Protein AF-A0A1W1CMQ5-F1 (afdb_monomer_lite)

Secondary structure (DSSP, 8-state):
-HHHHHHHTT--EEEE--S--B-TT-PBP-EEEETT--BHHHHHHTTTSSPPP-SS--TTHHHHHHHHGGG-

Organism: NCBI:txid652676

Radius of gyration: 12.78 Å; chains: 1; bounding box: 28×31×30 Å

Sequence (72 aa):
MEFLQLKTKGQRVFLKYDETKHDEKNHLLVYLYLKNKTFLNAHLIKNGFADVDDSYNYKNKNKFLKLEYVHE

Foldseek 3Di:
DVVCCVQPPPFDKDWDDWPDQADPVRDGDTQIAGPVRPRVLLVCLLVVNDAQDPPDDTDCRVVSVVSNVVVD

pLDDT: mean 87.77, std 9.85, range [47.62, 95.0]

Structure (mmCIF, N/CA/C/O backbone):
data_AF-A0A1W1CMQ5-F1
#
_entry.id   AF-A0A1W1CMQ5-F1
#
loop_
_atom_site.group_PDB
_atom_site.id
_atom_site.type_symbol
_atom_site.label_atom_id
_atom_site.label_alt_id
_atom_site.label_comp_id
_atom_site.label_asym_id
_atom_site.label_entity_id
_atom_site.label_seq_id
_atom_site.pdbx_PDB_ins_code
_atom_site.Cartn_x
_atom_site.Cartn_y
_atom_site.Cartn_z
_atom_site.occupancy
_atom_site.B_iso_or_equiv
_atom_site.auth_seq_id
_atom_site.auth_comp_id
_atom_site.auth_asym_id
_atom_site.auth_atom_id
_atom_site.pdbx_PDB_model_num
ATOM 1 N N . MET A 1 1 ? -15.272 -8.011 -3.419 1.00 59.00 1 MET A N 1
ATOM 2 C CA . MET A 1 1 ? -15.714 -6.648 -3.024 1.00 59.00 1 MET A CA 1
ATOM 3 C C . MET A 1 1 ? -16.155 -6.542 -1.558 1.00 59.00 1 MET A C 1
ATOM 5 O O . MET A 1 1 ? -15.867 -5.523 -0.941 1.00 59.00 1 MET A O 1
ATOM 9 N N . GLU A 1 2 ? -16.802 -7.553 -0.964 1.00 72.06 2 GLU A N 1
ATOM 10 C CA . GLU A 1 2 ? -17.341 -7.461 0.411 1.00 72.06 2 GLU A CA 1
ATOM 11 C C . GLU A 1 2 ? -16.289 -7.292 1.522 1.00 72.06 2 GLU A C 1
ATOM 13 O O . GLU A 1 2 ? -16.508 -6.513 2.445 1.00 72.06 2 GLU A O 1
ATOM 18 N N . PHE A 1 3 ? -15.122 -7.944 1.427 1.00 72.25 3 PHE A N 1
ATOM 19 C CA . PHE A 1 3 ? -14.083 -7.879 2.470 1.00 72.25 3 PHE A CA 1
ATOM 20 C C . PHE A 1 3 ? -13.600 -6.447 2.758 1.00 72.25 3 PHE A C 1
ATOM 22 O O . PHE A 1 3 ? -13.532 -6.018 3.911 1.00 72.25 3 PHE A O 1
ATOM 29 N N . LEU A 1 4 ? -13.301 -5.681 1.703 1.00 73.56 4 LEU A N 1
ATOM 30 C CA . LEU A 1 4 ? -12.843 -4.296 1.825 1.00 73.56 4 LEU A CA 1
ATOM 31 C C . LEU A 1 4 ? -13.942 -3.385 2.361 1.00 73.56 4 LEU A C 1
ATOM 33 O O . LEU A 1 4 ? -13.672 -2.563 3.237 1.00 73.56 4 LEU A O 1
ATOM 37 N N . GLN A 1 5 ? -15.179 -3.552 1.884 1.00 73.56 5 GLN A N 1
ATOM 38 C CA . GLN A 1 5 ? -16.312 -2.781 2.390 1.00 73.56 5 GLN A CA 1
ATOM 39 C C . GLN A 1 5 ? -16.533 -3.045 3.881 1.00 73.56 5 GLN A C 1
ATOM 41 O O . GLN A 1 5 ? -16.656 -2.093 4.643 1.00 73.56 5 GLN A O 1
ATOM 46 N N . LEU A 1 6 ? -16.478 -4.298 4.335 1.00 73.81 6 LEU A N 1
ATOM 47 C CA . LEU A 1 6 ? -16.640 -4.629 5.753 1.00 73.81 6 LEU A CA 1
ATOM 48 C C . LEU A 1 6 ? -15.534 -4.018 6.636 1.00 73.81 6 LEU A C 1
ATOM 50 O O . LEU A 1 6 ? -15.789 -3.619 7.768 1.00 73.81 6 LEU A O 1
ATOM 54 N N . LYS A 1 7 ? -14.299 -3.938 6.121 1.00 69.75 7 LYS A N 1
ATOM 55 C CA . LYS A 1 7 ? -13.125 -3.429 6.856 1.00 69.75 7 LYS A CA 1
ATOM 56 C C . LYS A 1 7 ? -12.959 -1.908 6.812 1.00 69.75 7 LYS A C 1
ATOM 58 O O . LYS A 1 7 ? -12.191 -1.376 7.610 1.00 69.75 7 LYS A O 1
ATOM 63 N N . THR A 1 8 ? -13.609 -1.213 5.877 1.00 74.69 8 THR A N 1
ATOM 64 C CA . THR A 1 8 ? -13.389 0.231 5.654 1.00 74.69 8 THR A CA 1
ATOM 65 C C . THR A 1 8 ? -14.655 1.082 5.757 1.00 74.69 8 THR A C 1
ATOM 67 O O . THR A 1 8 ? -14.557 2.278 6.038 1.00 74.69 8 THR A O 1
ATOM 70 N N . LYS A 1 9 ? -15.854 0.506 5.593 1.00 77.81 9 LYS A N 1
ATOM 71 C CA . LYS A 1 9 ? -17.115 1.260 5.605 1.00 77.81 9 LYS A CA 1
ATOM 72 C C . LYS A 1 9 ? -17.392 1.855 6.987 1.00 77.81 9 LYS A C 1
ATOM 74 O O . LYS A 1 9 ? -17.464 1.147 7.984 1.00 77.81 9 LYS A O 1
ATOM 79 N N . GLY A 1 10 ? -17.547 3.179 7.034 1.00 80.25 10 GLY A N 1
ATOM 80 C CA . GLY A 1 10 ? -17.776 3.936 8.272 1.00 80.25 10 GLY A CA 1
ATOM 81 C C . GLY A 1 10 ? -16.540 4.084 9.169 1.00 80.25 10 GLY A C 1
ATOM 82 O O . GLY A 1 10 ? -16.629 4.694 10.234 1.00 80.25 10 GLY A O 1
ATOM 83 N N . GLN A 1 11 ? -15.380 3.568 8.753 1.00 83.94 11 GLN A N 1
ATOM 84 C CA . GLN A 1 11 ? -14.153 3.632 9.535 1.00 83.94 11 GLN A CA 1
ATOM 85 C C . GLN A 1 11 ? -13.245 4.770 9.055 1.00 83.94 11 GLN A C 1
ATOM 87 O O . GLN A 1 11 ? -13.011 4.952 7.864 1.00 83.94 11 GLN A O 1
ATOM 92 N N . ARG A 1 12 ? -12.662 5.515 10.003 1.00 86.38 12 ARG A N 1
ATOM 93 C CA . ARG A 1 12 ? -11.572 6.451 9.693 1.00 86.38 12 ARG A CA 1
ATOM 94 C C . ARG A 1 12 ? -10.326 5.672 9.275 1.00 86.38 12 ARG A C 1
ATOM 96 O O . ARG A 1 12 ? -9.838 4.823 10.028 1.00 86.38 12 ARG A O 1
ATOM 103 N N . VAL A 1 13 ? -9.812 6.005 8.101 1.00 90.12 13 VAL A N 1
ATOM 104 C CA . VAL A 1 13 ? -8.576 5.466 7.532 1.00 90.12 13 VAL A CA 1
ATOM 105 C C . VAL A 1 13 ? -7.538 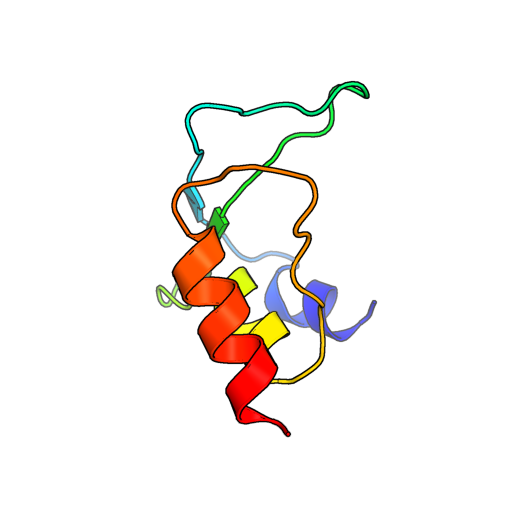6.574 7.412 1.00 90.12 13 VAL A C 1
ATOM 107 O O . VAL A 1 13 ? -7.883 7.753 7.338 1.00 90.12 13 VAL A O 1
ATOM 110 N N . PHE A 1 14 ? -6.267 6.194 7.398 1.00 93.81 14 PHE A N 1
ATOM 111 C CA . PHE A 1 14 ? -5.169 7.108 7.121 1.00 93.81 14 PHE A CA 1
ATOM 112 C C . PHE A 1 14 ? -4.615 6.820 5.734 1.00 93.81 14 PHE A C 1
ATOM 114 O O . PHE A 1 14 ? -4.350 5.668 5.383 1.00 93.81 14 PHE A O 1
ATOM 121 N N . LEU A 1 15 ? -4.427 7.886 4.967 1.00 93.75 15 LEU A N 1
ATOM 122 C CA . LEU A 1 15 ? -3.820 7.845 3.649 1.00 93.75 15 LEU A CA 1
ATOM 123 C C . LEU A 1 15 ? -2.391 8.351 3.759 1.00 93.75 15 LEU A C 1
ATOM 125 O O . LEU A 1 15 ? -2.134 9.400 4.352 1.00 93.75 15 LEU A O 1
ATOM 129 N N . LYS A 1 16 ? -1.463 7.603 3.176 1.00 94.56 16 LYS A N 1
ATOM 130 C CA . LYS A 1 16 ? -0.092 8.047 2.965 1.00 94.56 16 LYS A CA 1
ATOM 131 C C . LYS A 1 16 ? 0.195 8.026 1.475 1.00 94.56 16 LYS A C 1
ATOM 133 O O . LYS A 1 16 ? -0.182 7.090 0.782 1.00 94.56 16 LYS A O 1
ATOM 138 N N . TYR A 1 17 ? 0.884 9.054 1.014 1.00 94.12 17 TYR A N 1
ATOM 139 C CA . TYR A 1 17 ? 1.206 9.240 -0.390 1.00 94.12 17 TYR A CA 1
ATOM 140 C C . TYR A 1 17 ? 2.671 8.913 -0.654 1.00 94.12 17 TYR A C 1
ATOM 142 O O . TYR A 1 17 ? 3.503 8.994 0.259 1.00 94.12 17 TYR A O 1
ATOM 150 N N . ASP A 1 18 ? 2.955 8.544 -1.895 1.00 92.38 18 ASP A N 1
ATOM 151 C CA . ASP A 1 18 ? 4.309 8.527 -2.435 1.00 92.38 18 ASP A CA 1
ATOM 152 C C . ASP A 1 18 ? 4.620 9.854 -3.151 1.00 92.38 18 ASP A C 1
ATOM 154 O O . ASP A 1 18 ? 3.826 10.800 -3.086 1.00 92.38 18 ASP A O 1
ATOM 158 N N . GLU A 1 19 ? 5.775 9.929 -3.815 1.00 91.69 19 GLU A N 1
ATOM 159 C CA . GLU A 1 19 ? 6.131 11.052 -4.697 1.00 91.69 19 GLU A CA 1
ATOM 160 C C . GLU A 1 19 ? 5.100 11.221 -5.823 1.00 91.69 19 GLU A C 1
ATOM 162 O O . GLU A 1 19 ? 4.582 12.318 -6.041 1.00 91.69 19 GLU A O 1
ATOM 167 N N . THR A 1 20 ? 4.730 10.112 -6.471 1.00 91.06 20 THR A N 1
ATOM 168 C CA . THR A 1 20 ? 3.657 10.076 -7.471 1.00 91.06 20 THR A CA 1
ATOM 169 C C . THR A 1 20 ? 2.313 9.857 -6.780 1.00 91.06 20 THR A C 1
ATOM 171 O O . THR A 1 20 ? 2.103 8.840 -6.118 1.00 91.06 20 THR A O 1
ATOM 174 N N . LYS A 1 21 ? 1.397 10.824 -6.917 1.00 92.94 21 LYS A N 1
ATOM 175 C CA . LYS A 1 21 ? 0.071 10.804 -6.266 1.00 92.94 21 LYS A CA 1
ATOM 176 C C . LYS A 1 21 ? -1.077 10.449 -7.192 1.00 92.94 21 LYS A C 1
ATOM 178 O O . LYS A 1 21 ? -2.104 10.000 -6.701 1.00 92.94 21 LYS A O 1
ATOM 183 N N . HIS A 1 22 ? -0.920 10.678 -8.486 1.00 93.38 22 HIS A N 1
ATOM 184 C CA . HIS A 1 22 ? -1.943 10.388 -9.475 1.00 93.38 22 HIS A CA 1
ATOM 185 C C . HIS A 1 22 ? -1.339 9.560 -10.601 1.00 93.38 22 HIS A C 1
ATOM 187 O O . HIS A 1 22 ? -0.185 9.787 -10.964 1.00 93.38 22 HIS A O 1
ATOM 193 N N . ASP A 1 23 ? -2.110 8.611 -11.121 1.00 90.81 23 ASP A N 1
ATOM 194 C CA . ASP A 1 23 ? -1.776 7.931 -12.371 1.00 90.81 23 ASP A CA 1
ATOM 195 C C . ASP A 1 23 ? -2.144 8.797 -13.594 1.00 90.81 23 ASP A C 1
ATOM 197 O O . ASP A 1 23 ? -2.679 9.904 -13.471 1.00 90.81 23 ASP A O 1
ATOM 201 N N . GLU A 1 24 ? -1.884 8.281 -14.795 1.00 91.38 24 GLU A N 1
ATOM 202 C CA . GLU A 1 24 ? -2.200 8.950 -16.068 1.00 91.38 24 GLU A CA 1
ATOM 203 C C . GLU A 1 24 ? -3.700 9.227 -16.264 1.00 91.38 24 GLU A C 1
ATOM 205 O O . GLU A 1 24 ? -4.083 10.101 -17.042 1.00 91.38 24 GLU A O 1
ATOM 210 N N . LYS A 1 25 ? -4.563 8.497 -15.549 1.00 93.69 25 LYS A N 1
ATOM 211 C CA . LYS A 1 25 ? -6.025 8.646 -15.564 1.00 93.69 25 LYS A CA 1
ATOM 212 C C . LYS A 1 25 ? -6.530 9.517 -14.413 1.00 93.69 25 LYS A C 1
ATOM 214 O O . LYS A 1 25 ? -7.740 9.639 -14.226 1.00 93.69 25 LYS A O 1
ATOM 219 N N . ASN A 1 26 ? -5.620 10.151 -13.674 1.00 92.56 26 ASN A N 1
ATOM 220 C CA . ASN A 1 26 ? -5.899 10.997 -12.523 1.00 92.56 26 ASN A CA 1
ATOM 221 C C . ASN A 1 26 ? -6.526 10.246 -11.326 1.00 92.56 26 ASN A C 1
ATOM 223 O O . ASN A 1 26 ? -7.213 10.850 -10.497 1.00 92.56 26 ASN A O 1
ATOM 227 N N . HIS A 1 27 ? -6.295 8.935 -11.198 1.00 92.62 27 HIS A N 1
ATOM 228 C CA . HIS A 1 27 ? -6.665 8.185 -9.998 1.00 92.62 27 HIS A CA 1
ATOM 229 C C . HIS A 1 27 ? -5.660 8.424 -8.876 1.00 92.62 27 HIS A C 1
ATOM 231 O O . HIS A 1 27 ? -4.450 8.362 -9.078 1.00 92.62 27 HIS A O 1
ATOM 237 N N . LEU A 1 28 ? -6.169 8.647 -7.664 1.00 93.19 28 LEU A N 1
ATOM 238 C CA . LEU A 1 28 ? -5.348 8.885 -6.482 1.00 93.19 28 LEU A CA 1
ATOM 239 C C . LEU A 1 28 ? -4.673 7.595 -5.992 1.00 93.19 28 LEU A C 1
ATOM 241 O O . LEU A 1 28 ? -5.339 6.655 -5.555 1.00 93.19 28 LEU A O 1
ATOM 245 N N . LEU A 1 29 ? -3.343 7.591 -5.996 1.00 93.31 29 LEU A N 1
ATOM 246 C CA . LEU A 1 29 ? -2.499 6.493 -5.536 1.00 93.31 29 LEU A CA 1
ATOM 247 C C . LEU A 1 29 ? -2.149 6.672 -4.055 1.00 93.31 29 LEU A C 1
ATOM 249 O O . LEU A 1 29 ? -1.601 7.698 -3.640 1.00 93.31 29 LEU A O 1
ATOM 253 N N . VAL A 1 30 ? -2.473 5.663 -3.239 1.00 94.50 30 VAL A N 1
ATOM 254 C CA . VAL A 1 30 ? -2.355 5.744 -1.775 1.00 94.50 30 VAL A CA 1
ATOM 255 C C . VAL A 1 30 ? -1.898 4.445 -1.119 1.00 94.50 30 VAL A C 1
ATOM 257 O O . VAL A 1 30 ? -2.281 3.333 -1.485 1.00 94.50 30 VAL A O 1
ATOM 260 N N . TYR A 1 31 ? -1.150 4.608 -0.034 1.00 95.00 31 TYR A N 1
ATOM 261 C CA . TYR A 1 31 ? -0.954 3.595 0.992 1.00 95.00 31 TYR A CA 1
ATOM 262 C C . TYR A 1 31 ? -2.025 3.757 2.0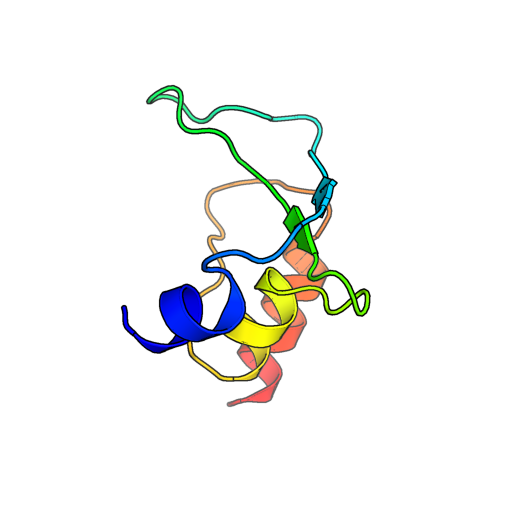69 1.00 95.00 31 TYR A C 1
ATOM 264 O O . TYR A 1 31 ? -2.087 4.790 2.745 1.00 95.00 31 TYR A O 1
ATOM 272 N N . LEU A 1 32 ? -2.856 2.730 2.242 1.00 94.00 32 LEU A N 1
ATOM 273 C CA . LEU A 1 32 ? -3.994 2.773 3.149 1.00 94.00 32 LEU A CA 1
ATOM 274 C C . LEU A 1 32 ? -3.659 2.126 4.496 1.00 94.00 32 LEU A C 1
ATOM 276 O O . LEU A 1 32 ? -3.209 0.979 4.564 1.00 94.00 32 LEU A O 1
ATOM 280 N N . TYR A 1 33 ? -3.936 2.845 5.580 1.00 93.44 33 TYR A N 1
ATOM 281 C CA . TYR A 1 33 ? -3.815 2.338 6.942 1.00 93.44 33 TYR A CA 1
ATOM 282 C C . TYR A 1 33 ? -5.163 2.389 7.652 1.00 93.44 33 TYR A C 1
ATOM 284 O O . TYR A 1 33 ? -5.854 3.409 7.655 1.00 93.44 33 TYR A O 1
ATOM 292 N N . LEU A 1 34 ? -5.521 1.292 8.309 1.00 90.62 34 LEU A N 1
ATOM 293 C CA . LEU A 1 34 ? -6.691 1.248 9.176 1.00 90.62 34 LEU A CA 1
ATOM 294 C C . LEU A 1 34 ? -6.400 1.955 10.510 1.00 90.62 34 LEU A C 1
ATOM 296 O O . LEU A 1 34 ? -5.250 2.142 10.906 1.00 90.62 34 LEU A O 1
ATOM 300 N N . LYS A 1 35 ? -7.457 2.315 11.246 1.00 87.94 35 LYS A N 1
ATOM 301 C CA . LYS A 1 35 ? -7.366 2.982 12.563 1.00 87.94 35 LYS A CA 1
ATOM 302 C C . LYS A 1 35 ? -6.441 2.270 13.566 1.00 87.94 35 LYS A C 1
ATOM 304 O O . LYS A 1 35 ? -5.773 2.927 14.356 1.00 87.94 35 LYS A O 1
ATOM 309 N N . ASN A 1 36 ? -6.377 0.941 13.519 1.00 87.50 36 ASN A N 1
ATOM 310 C CA . ASN A 1 36 ? -5.493 0.109 14.344 1.00 87.50 36 ASN A CA 1
ATOM 311 C C . ASN A 1 36 ? -4.039 0.045 13.819 1.00 87.50 36 ASN A C 1
ATOM 313 O O . ASN A 1 36 ? -3.274 -0.812 14.248 1.00 87.50 36 ASN A O 1
ATOM 317 N N . LYS A 1 37 ? -3.663 0.927 12.883 1.00 87.62 37 LYS A N 1
ATOM 318 C CA . LYS A 1 37 ? -2.361 0.989 12.201 1.00 87.62 37 LYS A CA 1
ATOM 319 C C . LYS A 1 37 ? -2.039 -0.221 11.315 1.00 87.62 37 LYS A C 1
ATOM 321 O O . LYS A 1 37 ? -0.907 -0.334 10.846 1.00 87.62 37 LYS A O 1
ATOM 326 N N . THR A 1 38 ? -3.007 -1.095 11.022 1.00 91.06 38 THR A N 1
ATOM 327 C CA . THR A 1 38 ? -2.818 -2.148 10.015 1.00 91.06 38 THR A CA 1
ATOM 328 C C . THR A 1 38 ? -2.565 -1.507 8.656 1.00 91.06 38 THR A C 1
ATOM 330 O O . THR A 1 38 ? -3.385 -0.728 8.171 1.00 91.06 38 THR A O 1
ATOM 333 N N . PHE A 1 39 ? -1.439 -1.857 8.035 1.00 94.62 39 PHE A N 1
ATOM 334 C CA . PHE A 1 39 ? -1.145 -1.473 6.661 1.00 94.62 39 PHE A CA 1
ATOM 335 C C . PHE A 1 39 ? -1.956 -2.363 5.716 1.00 94.62 39 PHE A C 1
ATOM 337 O O . PHE A 1 39 ? -1.596 -3.521 5.497 1.00 94.62 39 PHE A O 1
ATOM 344 N N . LEU A 1 40 ? -3.066 -1.836 5.196 1.00 93.19 40 LEU A N 1
ATOM 345 C CA . LEU A 1 40 ? -4.039 -2.642 4.468 1.00 93.19 40 LEU A CA 1
ATOM 346 C C . LEU A 1 40 ? -3.456 -3.198 3.167 1.00 93.19 40 LEU A C 1
ATOM 348 O O . LEU A 1 40 ? -3.605 -4.389 2.928 1.00 93.19 40 LEU A O 1
ATOM 352 N N . ASN A 1 41 ? -2.724 -2.390 2.390 1.00 93.94 41 ASN A N 1
ATOM 353 C CA . ASN A 1 41 ? -2.128 -2.832 1.121 1.00 93.94 41 ASN A CA 1
ATOM 354 C C . ASN A 1 41 ? -1.237 -4.072 1.328 1.00 93.94 41 ASN A C 1
ATOM 356 O O . ASN A 1 41 ? -1.416 -5.085 0.665 1.00 93.94 41 ASN A O 1
ATOM 360 N N . ALA A 1 42 ? -0.341 -4.029 2.321 1.00 94.44 42 ALA A N 1
ATOM 361 C CA . ALA A 1 42 ? 0.526 -5.159 2.655 1.00 94.44 42 ALA A CA 1
ATOM 362 C C . ALA A 1 42 ? -0.260 -6.387 3.140 1.00 94.44 42 ALA A C 1
ATOM 364 O O . ALA A 1 42 ? 0.137 -7.516 2.873 1.00 94.44 42 ALA A O 1
ATOM 365 N N . HIS A 1 43 ? -1.355 -6.175 3.876 1.00 92.44 43 HIS A N 1
ATOM 366 C CA . HIS A 1 43 ? -2.201 -7.262 4.356 1.00 92.44 43 HIS A CA 1
ATOM 367 C C . HIS A 1 43 ? -2.923 -7.974 3.209 1.00 92.44 43 HIS A C 1
ATOM 369 O O . HIS A 1 43 ? -3.019 -9.193 3.245 1.00 92.44 43 HIS A O 1
ATOM 375 N N . LEU A 1 44 ? -3.397 -7.240 2.199 1.00 92.25 44 LEU A N 1
ATOM 376 C CA . LEU A 1 44 ? -4.053 -7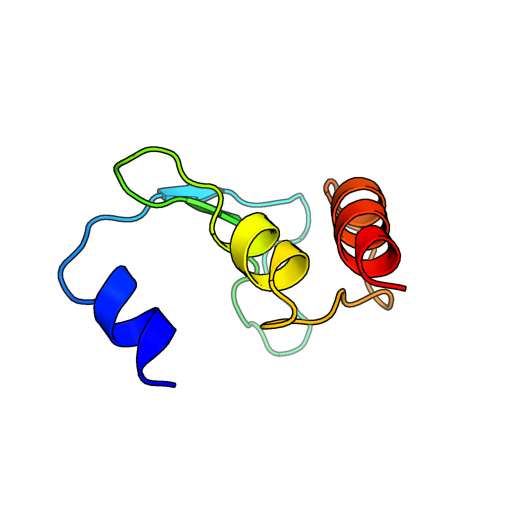.832 1.030 1.00 92.25 44 LEU A CA 1
ATOM 377 C C . LEU A 1 44 ? -3.082 -8.708 0.235 1.00 92.25 44 LEU A C 1
ATOM 379 O O . LEU A 1 44 ? -3.395 -9.866 -0.022 1.00 92.25 44 LEU A O 1
ATOM 383 N N . ILE A 1 45 ? -1.890 -8.181 -0.057 1.00 93.88 45 ILE A N 1
ATOM 384 C CA . ILE A 1 45 ? -0.847 -8.900 -0.803 1.00 93.88 45 ILE A CA 1
ATOM 385 C C . ILE A 1 45 ? -0.445 -10.177 -0.062 1.00 93.88 45 ILE A C 1
ATOM 387 O O . ILE A 1 45 ? -0.525 -11.276 -0.594 1.00 93.88 45 ILE A O 1
ATOM 391 N N . LYS A 1 46 ? -0.140 -10.057 1.234 1.00 91.81 46 LYS A N 1
ATOM 392 C CA . LYS A 1 46 ? 0.265 -11.182 2.092 1.00 91.81 46 LYS A CA 1
ATOM 393 C C . LYS A 1 46 ? -0.863 -12.185 2.417 1.00 91.81 46 LYS A C 1
ATOM 395 O O . LYS A 1 46 ? -0.725 -12.976 3.340 1.00 91.81 46 LYS A O 1
ATOM 400 N N . ASN A 1 47 ? -2.035 -12.074 1.804 1.00 90.19 47 ASN A N 1
ATOM 401 C CA . ASN A 1 47 ? -3.093 -13.084 1.909 1.00 90.19 47 ASN A CA 1
ATOM 402 C C . ASN A 1 47 ? -3.606 -13.493 0.517 1.00 90.19 47 ASN A C 1
ATOM 404 O O . ASN A 1 47 ? -4.654 -14.125 0.429 1.00 90.19 47 ASN A O 1
ATOM 408 N N . GLY A 1 48 ? -2.911 -13.104 -0.562 1.00 90.31 48 GLY A N 1
ATOM 409 C CA . GLY A 1 48 ? -3.313 -13.419 -1.937 1.00 90.31 48 GLY A CA 1
ATOM 410 C C . GLY A 1 48 ? -4.593 -12.712 -2.395 1.00 90.31 48 GLY A C 1
ATOM 411 O O . GLY A 1 48 ? -5.285 -13.197 -3.282 1.00 90.31 48 GLY A O 1
ATOM 412 N N . PHE A 1 49 ? -4.959 -11.586 -1.771 1.00 90.00 49 PHE A N 1
ATOM 413 C CA . PHE A 1 49 ? -6.143 -10.805 -2.157 1.00 90.00 49 PHE A CA 1
ATOM 414 C C . PHE A 1 49 ? -5.836 -9.679 -3.150 1.00 90.00 49 PHE A C 1
ATOM 416 O O . PHE A 1 49 ? -6.766 -9.012 -3.608 1.00 90.00 49 PHE A O 1
ATOM 423 N N . ALA A 1 50 ? -4.560 -9.411 -3.416 1.00 91.56 50 ALA A N 1
ATOM 424 C CA . ALA A 1 50 ? -4.107 -8.419 -4.380 1.00 91.56 50 ALA A CA 1
ATOM 425 C C . ALA A 1 50 ? -2.687 -8.750 -4.840 1.00 91.56 50 ALA A C 1
ATOM 427 O O . ALA A 1 50 ? -1.855 -9.094 -4.002 1.00 91.56 50 ALA A O 1
ATOM 428 N N . ASP A 1 51 ? -2.426 -8.544 -6.125 1.00 92.94 51 ASP A N 1
ATOM 429 C CA . ASP A 1 51 ? -1.102 -8.712 -6.717 1.00 92.94 51 ASP A CA 1
ATOM 430 C C . ASP A 1 51 ? -0.328 -7.389 -6.707 1.00 92.94 51 ASP A C 1
ATOM 432 O O . ASP A 1 51 ? -0.897 -6.291 -6.588 1.00 92.94 51 ASP A O 1
ATOM 436 N N . VAL A 1 52 ? 0.990 -7.489 -6.804 1.00 93.81 52 VAL A N 1
ATOM 437 C CA . VAL A 1 52 ? 1.891 -6.342 -6.821 1.00 93.81 52 VAL A CA 1
ATOM 438 C C . VAL A 1 52 ? 2.036 -5.828 -8.245 1.00 93.81 52 VAL A C 1
ATOM 440 O O . VAL A 1 52 ? 2.579 -6.499 -9.112 1.00 93.81 52 VAL A O 1
ATOM 443 N N . ASP A 1 53 ? 1.614 -4.586 -8.478 1.00 91.19 53 ASP A N 1
ATOM 444 C CA . ASP A 1 53 ? 1.896 -3.912 -9.743 1.00 91.19 53 ASP A CA 1
ATOM 445 C C . ASP A 1 53 ? 3.395 -3.582 -9.831 1.00 91.19 53 ASP A C 1
ATOM 447 O O . ASP A 1 53 ? 3.943 -2.841 -8.998 1.00 91.19 53 ASP A O 1
ATOM 451 N N . ASP A 1 54 ? 4.065 -4.159 -10.824 1.00 89.69 54 ASP A N 1
ATOM 452 C CA . ASP A 1 54 ? 5.484 -3.989 -11.098 1.00 89.69 54 ASP A CA 1
ATOM 453 C C . ASP A 1 54 ? 5.775 -2.991 -12.229 1.00 89.69 54 ASP A C 1
ATOM 455 O O . ASP A 1 54 ? 6.945 -2.677 -12.472 1.00 89.69 54 ASP A O 1
ATOM 459 N N . SER A 1 55 ? 4.748 -2.404 -12.847 1.00 90.38 55 SER A N 1
ATOM 460 C CA . SER A 1 55 ? 4.906 -1.400 -13.905 1.00 90.38 55 SER A CA 1
ATOM 461 C C . SER A 1 55 ? 5.353 -0.035 -13.366 1.00 90.38 55 SER A C 1
ATOM 463 O O . SER A 1 55 ? 6.053 0.713 -14.049 1.00 90.38 55 SER A O 1
ATOM 465 N N . TYR A 1 56 ? 5.036 0.268 -12.103 1.00 86.88 56 TYR A N 1
ATOM 466 C CA . TYR A 1 56 ? 5.423 1.514 -11.440 1.00 86.88 56 TYR A CA 1
ATOM 467 C C . TYR A 1 56 ? 6.667 1.350 -10.566 1.00 86.88 56 TYR A C 1
ATOM 469 O O . TYR A 1 56 ? 6.966 0.274 -10.038 1.00 86.88 56 TYR A O 1
ATOM 477 N N . ASN A 1 57 ? 7.379 2.456 -10.351 1.00 88.50 57 ASN A N 1
ATOM 478 C CA . ASN A 1 57 ? 8.384 2.559 -9.301 1.00 88.50 57 ASN A CA 1
ATOM 479 C C . ASN A 1 57 ? 7.808 3.346 -8.118 1.00 88.50 57 ASN A C 1
ATOM 481 O O . ASN A 1 57 ? 7.408 4.497 -8.267 1.00 88.50 57 ASN A O 1
ATOM 485 N N . TYR A 1 58 ? 7.755 2.720 -6.946 1.00 92.69 58 TYR A N 1
ATOM 486 C CA . TYR A 1 58 ? 7.216 3.315 -5.726 1.00 92.69 58 TYR A CA 1
ATOM 487 C C . TYR A 1 58 ? 7.940 2.766 -4.500 1.00 92.69 58 TYR A C 1
ATOM 489 O O . TYR A 1 58 ? 8.489 1.659 -4.498 1.00 92.69 58 TYR A O 1
ATOM 497 N N . LYS A 1 59 ? 7.924 3.538 -3.416 1.00 93.81 59 LYS A N 1
ATOM 498 C CA . LYS A 1 59 ? 8.773 3.333 -2.239 1.00 93.81 59 LYS A CA 1
ATOM 499 C C . LYS A 1 59 ? 8.641 1.951 -1.601 1.00 93.81 59 LYS A C 1
ATOM 501 O O . LYS A 1 59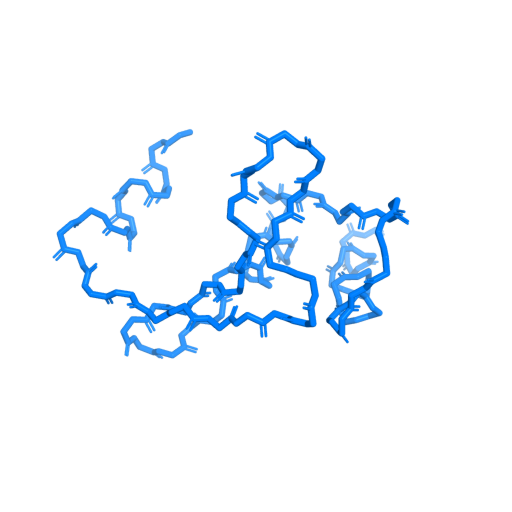 ? 9.618 1.414 -1.084 1.00 93.81 59 LYS A O 1
ATOM 506 N N . ASN A 1 60 ? 7.436 1.380 -1.593 1.00 93.62 60 ASN A N 1
ATOM 507 C CA . ASN A 1 60 ? 7.170 0.080 -0.972 1.00 93.62 60 ASN A CA 1
ATOM 508 C C . ASN A 1 60 ? 7.245 -1.116 -1.941 1.00 93.62 60 ASN A C 1
ATOM 510 O O . ASN A 1 60 ? 6.996 -2.233 -1.491 1.00 93.62 60 ASN A O 1
ATOM 514 N N . LYS A 1 61 ? 7.622 -0.935 -3.216 1.00 93.88 61 LYS A N 1
ATOM 515 C CA . LYS A 1 61 ? 7.608 -2.001 -4.240 1.00 93.88 61 LYS A CA 1
ATOM 516 C C . LYS A 1 61 ? 8.358 -3.256 -3.813 1.00 93.88 61 LYS A C 1
ATOM 518 O O . LYS A 1 61 ? 7.771 -4.324 -3.701 1.00 93.88 61 LYS A O 1
ATOM 523 N N . ASN A 1 62 ? 9.627 -3.111 -3.436 1.00 93.62 62 ASN A N 1
ATOM 524 C CA . ASN A 1 62 ? 10.455 -4.241 -2.994 1.00 93.62 62 ASN A CA 1
ATOM 525 C C . ASN A 1 62 ? 9.898 -4.947 -1.750 1.00 93.62 62 ASN A C 1
ATOM 527 O O . ASN A 1 62 ? 10.124 -6.138 -1.555 1.00 93.62 62 ASN A O 1
ATOM 531 N N . LYS A 1 63 ? 9.191 -4.219 -0.878 1.00 93.75 63 LYS A N 1
ATOM 532 C CA . LYS A 1 63 ? 8.530 -4.814 0.287 1.00 93.75 63 LYS A CA 1
ATOM 533 C C . LYS A 1 63 ? 7.308 -5.623 -0.139 1.00 93.75 63 LYS A C 1
ATOM 535 O O . LYS A 1 63 ? 7.071 -6.672 0.442 1.00 93.75 63 LYS A O 1
ATOM 540 N N . PHE A 1 64 ? 6.535 -5.117 -1.091 1.00 94.94 64 PHE A N 1
ATOM 541 C CA . PHE A 1 64 ? 5.336 -5.771 -1.598 1.00 94.94 64 PHE A CA 1
ATOM 542 C C . PHE A 1 64 ? 5.673 -7.031 -2.389 1.00 94.94 64 PHE A C 1
ATOM 544 O O . PHE A 1 64 ? 5.147 -8.078 -2.036 1.00 94.94 64 PHE A O 1
ATOM 551 N N . LEU A 1 65 ? 6.638 -6.969 -3.311 1.00 93.75 65 LEU A N 1
ATOM 552 C CA . LEU A 1 65 ? 7.129 -8.144 -4.044 1.00 93.75 65 LEU A CA 1
ATOM 553 C C . LEU A 1 65 ? 7.553 -9.268 -3.086 1.00 93.75 65 LEU A C 1
ATOM 555 O O . LEU A 1 65 ? 7.139 -10.410 -3.214 1.00 93.75 65 LEU A O 1
ATOM 559 N N . LYS A 1 66 ? 8.301 -8.938 -2.025 1.00 93.62 66 LYS A N 1
ATOM 560 C CA . LYS A 1 66 ? 8.677 -9.923 -0.997 1.00 93.62 66 L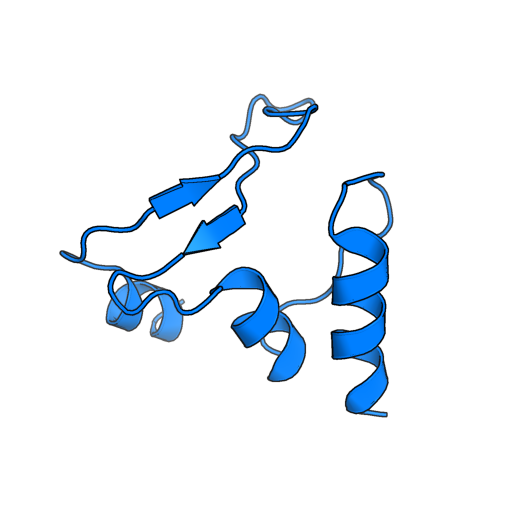YS A CA 1
ATOM 561 C C . LYS A 1 66 ? 7.492 -10.540 -0.252 1.00 93.62 66 LYS A C 1
ATOM 563 O O . LYS A 1 66 ? 7.647 -11.628 0.277 1.00 93.62 66 LYS A O 1
ATOM 568 N N . LEU A 1 67 ? 6.372 -9.835 -0.103 1.00 93.25 67 LEU A N 1
ATOM 569 C CA . LEU A 1 67 ? 5.188 -10.376 0.574 1.00 93.25 67 LEU A CA 1
ATOM 570 C C . LEU A 1 67 ? 4.388 -11.309 -0.336 1.00 93.25 67 LEU A C 1
ATOM 572 O O . LEU A 1 67 ? 3.739 -12.210 0.181 1.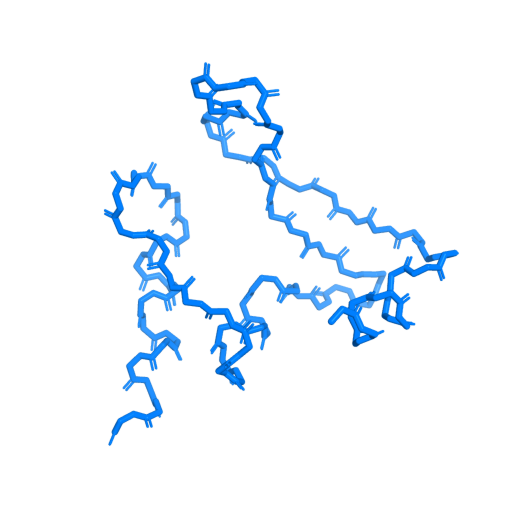00 93.25 67 LEU A O 1
ATOM 576 N N . GLU A 1 68 ? 4.444 -11.079 -1.644 1.00 91.75 68 GLU A N 1
ATOM 577 C CA . GLU A 1 68 ? 3.785 -11.886 -2.671 1.00 91.75 68 GLU A CA 1
ATOM 578 C C . GLU A 1 68 ? 4.478 -13.248 -2.833 1.00 91.75 68 GLU A C 1
ATOM 580 O O . GLU A 1 68 ? 3.842 -14.281 -2.649 1.00 91.75 68 GLU A O 1
ATOM 585 N N . TYR A 1 69 ? 5.806 -13.261 -3.002 1.00 82.00 69 TYR A N 1
ATOM 586 C CA . TYR A 1 69 ? 6.593 -14.496 -3.183 1.00 82.00 69 TYR A CA 1
ATOM 587 C C . TYR A 1 69 ? 6.702 -15.400 -1.942 1.00 82.00 69 TYR A C 1
ATOM 589 O O . TYR A 1 69 ? 7.286 -16.472 -2.011 1.00 82.00 69 TYR A O 1
ATOM 597 N N . VAL A 1 70 ? 6.187 -14.991 -0.777 1.00 69.38 70 VAL A N 1
ATOM 598 C CA . VAL A 1 70 ? 6.189 -15.836 0.441 1.00 69.38 70 VAL A CA 1
ATOM 599 C C . VAL A 1 70 ? 5.083 -16.907 0.396 1.00 69.38 70 VAL A C 1
ATOM 601 O O . VAL A 1 70 ? 5.004 -17.748 1.293 1.00 69.38 70 VAL A O 1
ATOM 604 N N . HIS A 1 71 ? 4.227 -16.887 -0.628 1.00 55.34 71 HIS A N 1
ATOM 605 C CA . HIS A 1 71 ? 3.146 -17.854 -0.825 1.00 55.34 71 HIS A CA 1
ATOM 606 C C . HIS A 1 71 ? 3.376 -18.874 -1.954 1.00 55.34 71 HIS A C 1
ATOM 608 O O . HIS A 1 71 ? 2.481 -19.688 -2.182 1.00 55.34 71 HIS A O 1
ATOM 614 N N . GLU A 1 72 ? 4.549 -18.877 -2.595 1.00 47.62 72 GLU A N 1
ATOM 615 C CA . GLU A 1 72 ? 5.021 -19.959 -3.485 1.00 47.62 72 GLU A CA 1
ATOM 616 C C . GLU A 1 72 ? 5.973 -20.912 -2.747 1.00 47.62 72 GLU A C 1
ATOM 618 O O . GLU A 1 72 ? 5.849 -22.139 -2.962 1.00 47.62 72 GLU A O 1
#

InterPro domains:
  IPR016071 Staphylococcal nuclease (SNase-like), OB-fold [PF00565] (2-68)
  IPR035437 SNase-like, OB-fold superfamily [G3DSA:2.40.50.90] (1-70)
  IPR035437 SNase-like, OB-fold superfamily [SSF50199] (2-58)